Protein AF-A0A366ELB6-F1 (afdb_monomer_lite)

Secondary structure (DSSP, 8-state):
------EEEEEEEEETTEEEEEEEEEESSHHHHHHHHHHHHHHTT--TTTSPPEEEEEEE--

Structure (mmCIF, N/CA/C/O backbone):
data_AF-A0A366ELB6-F1
#
_entry.id   AF-A0A366ELB6-F1
#
loop_
_atom_site.group_PDB
_atom_site.id
_atom_site.type_symbol
_atom_site.label_atom_id
_atom_site.label_alt_id
_atom_site.label_comp_id
_atom_site.label_asym_id
_atom_site.label_entity_id
_atom_site.label_seq_id
_atom_site.pdbx_PDB_ins_code
_atom_site.Cartn_x
_atom_site.Cartn_y
_atom_site.Cartn_z
_atom_site.occupancy
_atom_site.B_iso_or_equiv
_atom_site.auth_seq_id
_atom_site.auth_comp_id
_atom_site.auth_asym_id
_atom_site.auth_atom_id
_atom_site.pdbx_PDB_model_num
ATOM 1 N N . MET A 1 1 ? 22.200 4.938 -27.019 1.00 40.50 1 MET A N 1
ATOM 2 C CA . MET A 1 1 ? 22.098 3.823 -26.059 1.00 40.50 1 MET A CA 1
ATOM 3 C C . MET A 1 1 ? 21.443 4.401 -24.813 1.00 40.50 1 MET A C 1
ATOM 5 O O . MET A 1 1 ? 22.125 5.026 -24.018 1.00 40.50 1 MET A O 1
ATOM 9 N N . THR A 1 2 ? 20.111 4.378 -24.725 1.00 47.16 2 THR A N 1
ATOM 10 C CA . THR A 1 2 ? 19.404 4.828 -23.518 1.00 47.16 2 THR A CA 1
ATOM 11 C C . THR A 1 2 ? 19.517 3.702 -22.505 1.00 47.16 2 THR A C 1
ATOM 13 O O . THR A 1 2 ? 18.922 2.643 -22.695 1.00 47.16 2 THR A O 1
ATOM 16 N N . THR A 1 3 ? 20.343 3.885 -21.482 1.00 49.69 3 THR A N 1
ATOM 17 C CA . THR A 1 3 ? 20.338 3.049 -20.282 1.00 49.69 3 THR A CA 1
ATOM 18 C C . THR A 1 3 ? 18.937 3.144 -19.685 1.00 49.69 3 THR A C 1
ATOM 20 O O . THR A 1 3 ? 18.601 4.111 -19.012 1.00 49.69 3 THR A O 1
ATOM 23 N N . SER A 1 4 ? 18.073 2.186 -20.026 1.00 51.03 4 SER A N 1
ATOM 24 C CA . SER A 1 4 ? 16.800 1.980 -19.342 1.00 51.03 4 SER A CA 1
ATOM 25 C C . SER A 1 4 ? 17.163 1.438 -17.965 1.00 51.03 4 SER A C 1
ATOM 27 O O . SER A 1 4 ? 17.365 0.239 -17.782 1.00 51.03 4 SER A O 1
ATOM 29 N N . SER A 1 5 ? 17.388 2.351 -17.021 1.00 56.94 5 SER A N 1
ATOM 30 C CA . SER A 1 5 ? 17.495 2.025 -15.606 1.00 56.94 5 SER A CA 1
ATOM 31 C C . SER A 1 5 ? 16.107 1.594 -15.159 1.00 56.94 5 SER A C 1
ATOM 33 O O . SER A 1 5 ? 15.307 2.426 -14.740 1.00 56.94 5 SER A O 1
ATOM 35 N N . ARG A 1 6 ? 15.793 0.303 -15.315 1.00 63.50 6 ARG A N 1
ATOM 36 C CA . ARG A 1 6 ? 14.580 -0.271 -14.734 1.00 63.50 6 ARG A CA 1
ATOM 37 C C . ARG A 1 6 ? 14.674 -0.064 -13.232 1.00 63.50 6 ARG A C 1
ATOM 39 O O . ARG A 1 6 ? 15.448 -0.739 -12.564 1.00 63.50 6 ARG A O 1
ATOM 46 N N . LYS A 1 7 ? 13.918 0.899 -12.721 1.00 71.50 7 LYS A N 1
ATOM 47 C CA . LYS A 1 7 ? 13.771 1.081 -11.286 1.00 71.50 7 LYS A CA 1
ATOM 48 C C . LYS A 1 7 ? 12.810 0.014 -10.790 1.00 71.50 7 LYS A C 1
ATOM 50 O O . LYS A 1 7 ? 11.740 -0.202 -11.368 1.00 71.50 7 LYS A O 1
ATOM 55 N N . THR A 1 8 ? 13.232 -0.674 -9.744 1.00 80.56 8 THR A N 1
ATOM 56 C CA . THR A 1 8 ? 12.381 -1.620 -9.044 1.00 80.56 8 THR A CA 1
ATOM 57 C C . THR A 1 8 ? 11.742 -0.872 -7.888 1.00 80.56 8 THR A C 1
ATOM 59 O O . THR A 1 8 ? 12.416 -0.147 -7.163 1.00 80.56 8 THR A O 1
ATOM 62 N N . PHE A 1 9 ? 10.438 -1.021 -7.711 1.00 82.88 9 PHE A N 1
ATOM 63 C CA . PHE A 1 9 ? 9.711 -0.394 -6.616 1.00 82.88 9 PHE A CA 1
ATOM 64 C C . PHE A 1 9 ? 8.943 -1.456 -5.841 1.00 82.88 9 PHE A C 1
ATOM 66 O O . PHE A 1 9 ? 8.332 -2.337 -6.439 1.00 82.88 9 PHE A O 1
ATOM 73 N N . ALA A 1 10 ? 8.927 -1.367 -4.518 1.00 86.62 10 ALA A N 1
ATOM 74 C CA . ALA A 1 10 ? 7.986 -2.093 -3.684 1.00 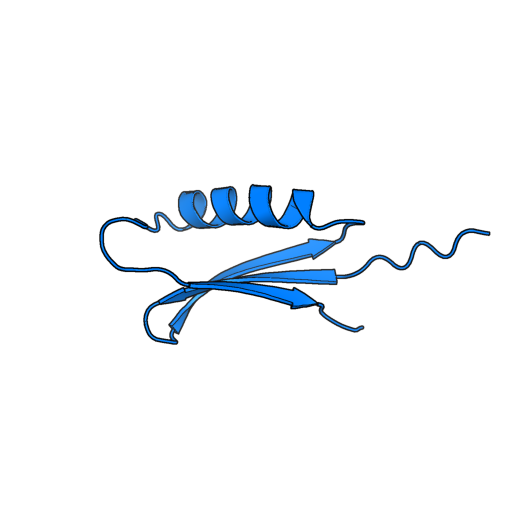86.62 10 ALA A CA 1
ATOM 75 C C . ALA A 1 10 ? 6.796 -1.187 -3.369 1.00 86.62 10 ALA A C 1
ATOM 77 O O . ALA A 1 10 ? 6.969 -0.076 -2.872 1.00 86.62 10 ALA A O 1
ATOM 78 N N . VAL A 1 11 ? 5.587 -1.668 -3.640 1.00 87.25 11 VAL A N 1
ATOM 79 C CA . VAL A 1 11 ? 4.347 -1.051 -3.166 1.00 87.25 11 VAL A CA 1
ATOM 80 C C . VAL A 1 11 ? 3.908 -1.817 -1.935 1.00 87.25 11 VAL A C 1
ATOM 82 O O . VAL A 1 11 ? 3.699 -3.025 -2.015 1.00 87.25 11 VAL A O 1
ATOM 85 N N . ILE A 1 12 ? 3.788 -1.122 -0.810 1.00 89.62 12 ILE A N 1
ATOM 86 C CA . ILE A 1 12 ? 3.504 -1.715 0.494 1.00 89.62 12 ILE A CA 1
ATOM 87 C C . ILE A 1 12 ? 2.248 -1.058 1.066 1.00 89.62 12 ILE A C 1
ATOM 89 O O . ILE A 1 12 ? 2.134 0.172 1.105 1.00 89.62 12 ILE A O 1
AT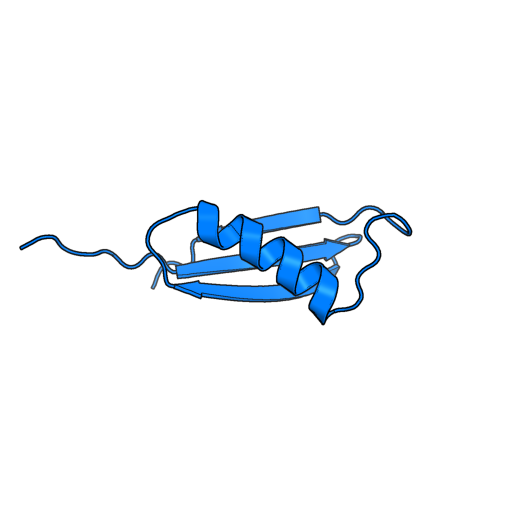OM 93 N N . ILE A 1 13 ? 1.309 -1.892 1.507 1.00 89.62 13 ILE A N 1
ATOM 94 C CA . ILE A 1 13 ? 0.143 -1.492 2.294 1.00 89.62 13 ILE A CA 1
ATOM 95 C C . ILE A 1 13 ? 0.388 -1.942 3.727 1.00 89.62 13 ILE A C 1
ATOM 97 O O . ILE A 1 13 ? 0.641 -3.121 3.976 1.00 89.62 13 ILE A O 1
ATOM 101 N N . GLU A 1 14 ? 0.286 -1.015 4.668 1.00 90.94 14 GLU A N 1
ATOM 102 C CA . GLU A 1 14 ? 0.492 -1.266 6.090 1.00 90.94 14 GLU A CA 1
ATOM 103 C C . GLU A 1 14 ? -0.666 -0.718 6.932 1.00 90.94 14 GLU A C 1
ATOM 105 O O . GLU A 1 14 ? -1.362 0.223 6.545 1.00 90.94 14 GLU A O 1
ATOM 110 N N . ARG A 1 15 ? -0.871 -1.303 8.109 1.00 88.88 15 ARG A N 1
ATOM 111 C CA . ARG A 1 15 ? -1.861 -0.878 9.103 1.00 88.88 15 ARG A CA 1
ATOM 112 C C . ARG A 1 15 ? -1.226 -0.994 10.477 1.00 88.88 15 ARG A C 1
ATOM 114 O O . ARG A 1 15 ? -0.704 -2.049 10.822 1.00 88.88 15 ARG A O 1
ATOM 121 N N . ASN A 1 16 ? -1.225 0.095 11.245 1.00 86.88 16 ASN A N 1
ATOM 122 C CA . ASN A 1 16 ? -0.621 0.147 12.584 1.00 86.88 16 ASN A CA 1
ATOM 123 C C . ASN A 1 16 ? 0.844 -0.353 12.632 1.00 86.88 16 ASN A C 1
ATOM 125 O O . ASN A 1 16 ? 1.268 -0.965 13.609 1.00 86.88 16 ASN A O 1
ATOM 129 N N . GLY A 1 17 ? 1.617 -0.116 11.564 1.00 84.19 17 GLY A N 1
ATOM 130 C CA . GLY A 1 17 ? 3.008 -0.574 11.435 1.00 84.19 17 GLY A CA 1
ATOM 131 C C . GLY A 1 17 ? 3.178 -2.042 11.026 1.00 84.19 17 GLY A C 1
ATOM 132 O O . GLY A 1 17 ? 4.309 -2.514 10.929 1.00 84.19 17 GLY A O 1
ATOM 133 N N . GLN A 1 18 ? 2.086 -2.765 10.766 1.00 87.38 18 GLN A N 1
ATOM 134 C CA . GLN A 1 18 ? 2.110 -4.127 10.242 1.00 87.38 18 GLN A CA 1
ATOM 135 C C . GLN A 1 18 ? 1.889 -4.121 8.726 1.00 87.38 18 GLN A C 1
ATOM 137 O O . GLN A 1 18 ? 0.910 -3.554 8.241 1.00 87.38 18 GLN A O 1
ATOM 142 N N . GLU A 1 19 ? 2.778 -4.775 7.977 1.00 89.50 19 GLU A N 1
ATOM 143 C CA . GLU A 1 19 ? 2.611 -4.988 6.536 1.00 89.50 19 GLU A CA 1
ATOM 144 C C . GLU A 1 19 ? 1.425 -5.932 6.285 1.00 89.50 19 GLU A C 1
ATOM 146 O O . GLU A 1 19 ? 1.389 -7.056 6.788 1.00 89.50 19 GLU A O 1
ATOM 151 N N . LEU A 1 20 ? 0.439 -5.456 5.525 1.00 88.06 20 LEU A N 1
ATOM 152 C CA . LEU A 1 20 ? -0.734 -6.227 5.113 1.00 88.06 20 LEU A CA 1
ATOM 153 C C . LEU A 1 20 ? -0.539 -6.847 3.730 1.00 88.06 20 LEU A C 1
ATOM 155 O O . LEU A 1 20 ? -0.991 -7.962 3.476 1.00 88.06 20 LEU A O 1
ATOM 159 N N . ALA A 1 21 ? 0.108 -6.108 2.831 1.00 88.50 21 ALA A N 1
ATOM 160 C CA . ALA A 1 21 ? 0.339 -6.534 1.463 1.00 88.50 21 ALA A CA 1
ATOM 161 C C . ALA A 1 21 ? 1.568 -5.843 0.874 1.00 88.50 21 ALA A C 1
ATOM 163 O O . ALA A 1 21 ? 1.828 -4.670 1.152 1.00 88.50 21 ALA A O 1
ATOM 164 N N . ARG A 1 22 ? 2.277 -6.558 -0.000 1.00 88.31 22 ARG A N 1
ATOM 165 C CA . ARG A 1 22 ? 3.433 -6.051 -0.735 1.00 88.31 22 ARG A CA 1
ATOM 166 C C . ARG A 1 22 ? 3.453 -6.621 -2.144 1.00 88.31 22 ARG A C 1
ATOM 168 O O . ARG A 1 22 ? 3.275 -7.821 -2.325 1.00 88.31 22 ARG A O 1
ATOM 175 N N . ASP A 1 23 ? 3.735 -5.772 -3.126 1.00 85.88 23 ASP A N 1
ATOM 176 C CA . ASP A 1 23 ? 4.021 -6.195 -4.499 1.00 85.88 23 ASP A CA 1
ATOM 177 C C . ASP A 1 23 ? 5.263 -5.478 -5.033 1.00 85.88 23 ASP A C 1
ATOM 179 O O . ASP A 1 23 ? 5.589 -4.365 -4.608 1.00 85.88 23 ASP A O 1
ATOM 183 N N . ILE A 1 24 ? 5.964 -6.126 -5.961 1.00 83.75 24 ILE A N 1
ATOM 184 C CA . ILE A 1 24 ? 7.167 -5.589 -6.596 1.00 83.75 24 ILE A CA 1
ATOM 185 C C . ILE A 1 24 ? 6.841 -5.189 -8.030 1.00 83.75 24 ILE A C 1
ATOM 187 O O . ILE A 1 24 ? 6.376 -5.982 -8.850 1.00 83.75 24 ILE A O 1
ATOM 191 N N . LEU A 1 25 ? 7.146 -3.939 -8.343 1.00 78.94 25 LEU A N 1
ATOM 192 C CA . LEU A 1 25 ? 7.011 -3.354 -9.657 1.00 78.94 25 LEU A CA 1
ATOM 193 C C . LEU A 1 25 ? 8.357 -3.190 -10.324 1.00 78.94 25 LEU A C 1
ATOM 195 O O . LEU A 1 25 ? 9.291 -2.649 -9.744 1.00 78.94 25 LEU A O 1
ATOM 199 N N . HIS A 1 26 ? 8.399 -3.597 -11.584 1.00 74.31 26 HIS A N 1
ATOM 200 C CA . HIS A 1 26 ? 9.515 -3.352 -12.478 1.00 74.31 26 HIS A CA 1
ATOM 201 C C . HIS A 1 26 ? 8.969 -2.498 -13.622 1.00 74.31 26 HIS A C 1
ATOM 203 O O . HIS A 1 26 ? 8.176 -2.993 -14.423 1.00 74.31 26 HIS A O 1
ATOM 209 N N . GLY A 1 27 ? 9.322 -1.213 -13.674 1.00 66.69 27 GLY A N 1
ATOM 210 C CA . GLY A 1 27 ? 8.737 -0.298 -14.657 1.00 66.69 27 GLY A CA 1
ATOM 211 C C . GLY A 1 27 ? 9.270 1.130 -14.581 1.00 66.69 27 GLY A C 1
ATOM 212 O O . GLY A 1 27 ? 9.972 1.502 -13.645 1.00 66.69 27 GLY A O 1
ATOM 213 N N . ASP A 1 28 ? 8.930 1.930 -15.591 1.00 59.88 28 ASP A N 1
ATOM 214 C CA . ASP A 1 28 ? 9.498 3.265 -15.836 1.00 59.88 28 ASP A CA 1
ATOM 215 C C . ASP A 1 28 ? 8.715 4.431 -15.176 1.00 59.88 28 ASP A C 1
ATOM 217 O O . ASP A 1 28 ? 8.986 5.596 -15.467 1.00 59.88 28 ASP A O 1
ATOM 221 N N . GLY A 1 29 ? 7.755 4.199 -14.265 1.00 57.56 29 GLY A N 1
ATOM 222 C CA . GLY A 1 29 ? 7.067 5.335 -13.630 1.00 57.56 29 GLY A CA 1
ATOM 223 C C . GLY A 1 29 ? 6.015 5.051 -12.554 1.00 57.56 29 GLY A C 1
ATOM 224 O O . GLY A 1 29 ? 5.485 3.954 -12.412 1.00 57.56 29 GLY A O 1
ATOM 225 N N . GLY A 1 30 ? 5.661 6.105 -11.806 1.00 60.47 30 GLY A N 1
ATOM 226 C CA . GLY A 1 30 ? 4.733 6.058 -10.663 1.00 60.47 30 GLY A CA 1
ATOM 227 C C . GLY A 1 30 ? 3.251 5.811 -10.994 1.00 60.47 30 GLY A C 1
ATOM 228 O O . GLY A 1 30 ? 2.461 5.557 -10.084 1.00 60.47 30 GLY A O 1
ATOM 229 N N . ALA A 1 31 ? 2.850 5.850 -12.271 1.00 65.75 31 ALA A N 1
ATOM 230 C CA . ALA A 1 31 ? 1.481 5.520 -12.687 1.00 65.75 31 ALA A CA 1
ATOM 231 C C . ALA A 1 31 ? 1.155 4.025 -12.492 1.00 65.75 31 ALA A C 1
ATOM 233 O O . ALA A 1 31 ? 0.034 3.674 -12.103 1.00 65.75 31 ALA A O 1
ATOM 234 N N . ASP A 1 32 ? 2.155 3.159 -12.669 1.00 72.06 32 ASP A N 1
ATOM 235 C CA . ASP A 1 32 ? 2.023 1.716 -12.459 1.00 72.06 32 ASP A CA 1
ATOM 236 C C . ASP A 1 32 ? 1.868 1.390 -10.968 1.00 72.06 32 ASP A C 1
ATOM 238 O O . ASP A 1 32 ? 1.077 0.523 -10.595 1.00 72.06 32 ASP A O 1
ATO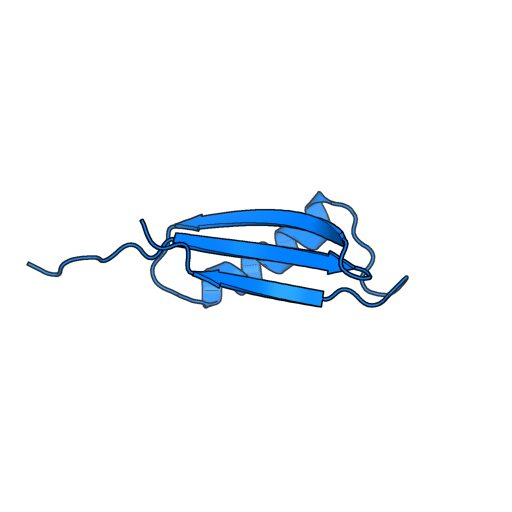M 242 N N . ALA A 1 33 ? 2.531 2.162 -10.099 1.00 70.88 33 ALA A N 1
ATOM 243 C CA . ALA A 1 33 ? 2.468 1.991 -8.650 1.00 70.88 33 ALA A CA 1
ATOM 244 C C . ALA A 1 33 ? 1.071 2.229 -8.072 1.00 70.88 33 ALA A C 1
ATOM 246 O O . ALA A 1 33 ? 0.589 1.433 -7.265 1.00 70.88 33 ALA A O 1
ATOM 247 N N . ARG A 1 34 ? 0.368 3.276 -8.522 1.00 73.50 34 ARG A N 1
ATOM 248 C CA . ARG A 1 34 ? -0.995 3.560 -8.046 1.00 73.50 34 ARG A CA 1
ATOM 249 C C . ARG A 1 34 ? -2.004 2.506 -8.506 1.00 73.50 34 ARG A C 1
ATOM 251 O O . ARG A 1 34 ? -2.861 2.097 -7.723 1.00 73.50 34 ARG A O 1
ATOM 258 N N . SER A 1 35 ? -1.902 2.065 -9.759 1.00 79.06 35 SER A N 1
ATOM 259 C CA . SER A 1 35 ? -2.776 1.016 -10.303 1.00 79.06 35 SER A CA 1
ATOM 260 C C . SER A 1 35 ? -2.591 -0.301 -9.548 1.00 79.06 35 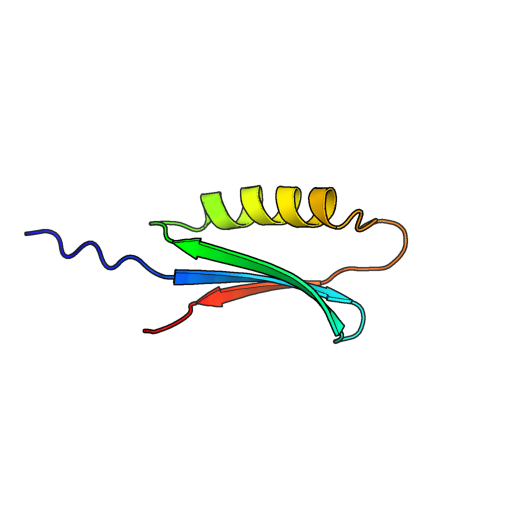SER A C 1
ATOM 262 O O . SER A 1 35 ? -3.563 -0.970 -9.198 1.00 79.06 35 SER A O 1
ATOM 264 N N . LYS A 1 36 ? -1.345 -0.627 -9.206 1.00 79.94 36 LYS A N 1
ATOM 265 C CA . LYS A 1 36 ? -0.996 -1.801 -8.408 1.00 79.94 36 LYS A CA 1
ATOM 266 C C . LYS A 1 36 ? -1.430 -1.721 -6.962 1.00 79.94 36 LYS A C 1
ATOM 268 O O . LYS A 1 36 ? -1.861 -2.728 -6.418 1.00 79.94 36 LYS A O 1
ATOM 273 N N . LEU A 1 37 ? -1.411 -0.534 -6.368 1.00 80.69 37 LEU A N 1
ATOM 274 C CA . LEU A 1 37 ? -1.928 -0.344 -5.021 1.00 80.69 37 LEU A CA 1
ATOM 275 C C . LEU A 1 37 ? -3.419 -0.700 -4.933 1.00 80.69 37 LEU A C 1
ATOM 277 O O . LEU A 1 37 ? -3.825 -1.454 -4.057 1.00 80.69 37 LEU A O 1
ATOM 281 N N . MET A 1 38 ? -4.222 -0.243 -5.899 1.00 80.19 38 MET A N 1
ATOM 282 C CA . MET A 1 38 ? -5.636 -0.629 -6.008 1.00 80.19 38 MET A CA 1
ATOM 283 C C . MET A 1 38 ? -5.807 -2.143 -6.207 1.00 80.19 38 MET A C 1
ATOM 285 O O . MET A 1 38 ? -6.721 -2.744 -5.642 1.00 80.19 38 MET A O 1
ATOM 289 N N . GLN A 1 39 ? -4.927 -2.778 -6.992 1.00 83.88 39 GLN A N 1
ATOM 290 C CA . GLN A 1 39 ? -4.939 -4.234 -7.151 1.00 83.88 39 GLN A CA 1
ATOM 291 C C . GLN A 1 39 ? -4.603 -4.960 -5.848 1.00 83.88 39 GLN A C 1
ATOM 293 O O . GLN A 1 39 ? -5.281 -5.931 -5.541 1.00 83.88 39 GLN A O 1
ATOM 298 N N . LEU A 1 40 ? -3.614 -4.493 -5.084 1.00 84.50 40 LEU A N 1
ATOM 299 C CA . LEU A 1 40 ? -3.226 -5.073 -3.799 1.00 84.50 40 LEU A CA 1
ATOM 300 C C . LEU A 1 40 ? -4.361 -4.990 -2.776 1.00 84.50 40 LEU A C 1
ATOM 302 O O . LEU A 1 40 ? -4.699 -6.004 -2.175 1.00 84.50 40 LEU A O 1
ATOM 306 N N . VAL A 1 41 ? -5.003 -3.822 -2.644 1.00 84.19 41 VAL A N 1
ATOM 307 C CA . VAL A 1 41 ? -6.185 -3.643 -1.779 1.00 84.19 41 VAL A CA 1
ATOM 308 C C . VAL A 1 41 ? -7.256 -4.676 -2.128 1.00 84.19 41 VAL A C 1
ATOM 310 O O . VAL A 1 41 ? -7.785 -5.352 -1.252 1.00 84.19 41 VAL A O 1
ATOM 313 N N . ARG A 1 42 ? -7.534 -4.852 -3.425 1.00 85.44 42 ARG A N 1
ATOM 314 C CA . ARG A 1 42 ? -8.546 -5.801 -3.896 1.00 85.44 42 ARG A CA 1
ATOM 315 C C . ARG A 1 42 ? -8.132 -7.265 -3.728 1.00 85.44 42 ARG A C 1
ATOM 317 O O . ARG A 1 42 ? -8.982 -8.087 -3.418 1.00 85.44 42 ARG A O 1
ATOM 324 N N . GLN A 1 43 ? -6.869 -7.605 -3.980 1.00 86.19 43 GLN A N 1
ATOM 325 C CA . GLN A 1 43 ? -6.358 -8.978 -3.890 1.00 86.19 43 GLN A CA 1
ATOM 326 C C . GLN A 1 43 ? -6.301 -9.482 -2.453 1.00 86.19 43 GLN A C 1
ATOM 328 O O . GLN A 1 43 ? -6.567 -10.653 -2.215 1.00 86.19 43 GLN A O 1
ATOM 333 N N . HIS A 1 44 ? -5.958 -8.601 -1.519 1.00 84.75 44 HIS A N 1
ATOM 334 C CA . HIS A 1 44 ? -5.842 -8.930 -0.103 1.00 84.75 44 HIS A CA 1
ATOM 335 C C . HIS A 1 44 ? -7.131 -8.651 0.680 1.00 84.75 44 HIS A C 1
ATOM 337 O O . HIS A 1 44 ? -7.103 -8.691 1.905 1.00 84.75 44 HIS A O 1
ATOM 343 N N . GLU A 1 45 ? -8.235 -8.345 -0.017 1.00 84.94 45 G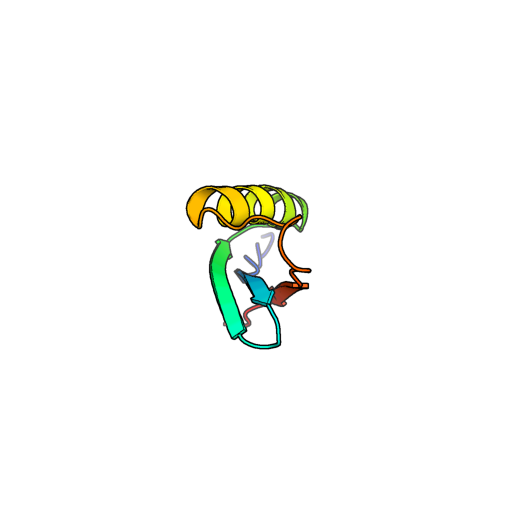LU A N 1
ATOM 344 C CA . GLU A 1 45 ? -9.541 -8.022 0.581 1.00 84.94 45 GLU A CA 1
ATOM 345 C C . GLU A 1 45 ? -9.431 -6.974 1.702 1.00 84.94 45 GLU A C 1
ATOM 347 O O . GLU A 1 45 ? -10.121 -7.026 2.718 1.00 84.94 45 GLU A O 1
ATOM 352 N N . ILE A 1 46 ? -8.526 -6.009 1.516 1.00 83.31 46 ILE A N 1
ATOM 353 C CA . ILE A 1 46 ? -8.279 -4.951 2.488 1.00 83.31 46 ILE A CA 1
ATOM 354 C C . ILE A 1 46 ? -9.425 -3.959 2.366 1.00 83.31 46 ILE A C 1
ATOM 356 O O . ILE A 1 46 ? -9.587 -3.327 1.323 1.00 83.31 46 ILE A O 1
ATOM 360 N N . ASP A 1 47 ? -10.199 -3.793 3.433 1.00 82.00 47 ASP A N 1
ATOM 361 C CA . ASP A 1 47 ? -11.179 -2.718 3.515 1.00 82.00 47 ASP A CA 1
ATOM 362 C C . ASP A 1 47 ? -10.480 -1.421 3.971 1.00 82.00 47 ASP A C 1
ATOM 364 O O . ASP A 1 47 ? -10.023 -1.340 5.119 1.00 82.00 47 ASP A O 1
ATOM 368 N N . PRO A 1 48 ? -10.347 -0.404 3.095 1.00 72.94 48 PRO A N 1
ATOM 369 C CA . PRO A 1 48 ? -9.749 0.876 3.460 1.00 72.94 48 PRO A CA 1
ATOM 370 C C . PRO A 1 48 ? -10.673 1.743 4.330 1.00 72.94 48 PRO A C 1
ATOM 372 O O . PRO A 1 48 ? -10.224 2.775 4.828 1.00 72.94 48 PRO A O 1
ATOM 375 N N . PHE A 1 49 ? -11.950 1.373 4.481 1.00 80.25 49 PHE A N 1
ATOM 376 C CA . PHE A 1 49 ? -12.941 2.100 5.277 1.00 80.25 49 PHE A CA 1
ATOM 377 C C . PHE A 1 49 ? -13.110 1.535 6.691 1.00 80.25 49 PHE A C 1
ATOM 379 O O . PHE A 1 49 ? -13.591 2.260 7.559 1.00 80.25 49 PHE A O 1
ATOM 386 N N . ASP A 1 50 ? -12.709 0.283 6.922 1.00 83.06 50 ASP A N 1
ATOM 387 C CA . ASP A 1 50 ? -12.766 -0.376 8.233 1.00 83.06 50 ASP A CA 1
ATOM 388 C C . ASP A 1 50 ? -11.739 0.222 9.209 1.00 83.06 50 ASP A C 1
ATOM 390 O O . ASP A 1 50 ? -12.078 0.663 10.305 1.00 83.06 50 ASP A O 1
ATOM 394 N N . GLU A 1 51 ? -10.480 0.338 8.777 1.00 81.81 51 GLU A N 1
ATOM 395 C CA . GLU A 1 51 ? -9.423 0.989 9.554 1.00 81.81 51 GLU A CA 1
ATOM 396 C C . GLU A 1 51 ? -8.412 1.674 8.616 1.00 81.81 51 GLU A C 1
ATOM 398 O O . GLU A 1 51 ? -8.134 1.132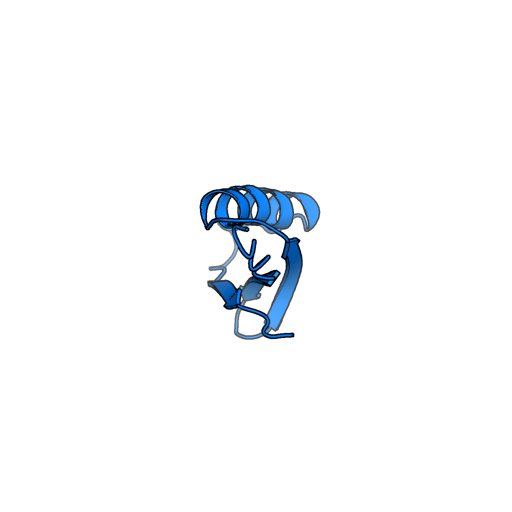 7.536 1.00 81.81 51 GLU A O 1
ATOM 403 N N . PRO A 1 52 ? -7.840 2.842 8.991 1.00 83.12 52 PRO A N 1
ATOM 404 C CA . PRO A 1 52 ? -6.908 3.566 8.137 1.00 83.12 52 PRO A CA 1
ATOM 405 C C . PRO A 1 52 ? -5.730 2.696 7.703 1.00 83.12 52 PRO A C 1
ATOM 407 O O . PRO A 1 52 ? -5.005 2.129 8.523 1.00 83.12 52 PRO A O 1
ATOM 410 N N . ILE A 1 53 ? -5.521 2.625 6.393 1.00 86.31 53 ILE A N 1
ATOM 411 C CA . ILE A 1 53 ? -4.359 1.972 5.799 1.00 86.31 53 ILE A CA 1
ATOM 412 C C . ILE A 1 53 ? -3.355 3.023 5.337 1.00 86.31 53 ILE A C 1
ATOM 414 O O . ILE A 1 53 ? -3.715 4.065 4.786 1.00 86.31 53 ILE A O 1
ATOM 418 N N . HIS A 1 54 ? -2.080 2.730 5.539 1.00 87.44 54 HIS A N 1
ATOM 419 C CA . HIS A 1 54 ? -0.973 3.518 5.033 1.00 87.44 54 HIS A CA 1
ATOM 420 C C . HIS A 1 54 ? -0.383 2.835 3.807 1.00 87.44 54 HIS A C 1
ATOM 422 O O . HIS A 1 54 ? -0.320 1.613 3.697 1.00 87.44 54 HIS A O 1
ATOM 428 N N . CYS A 1 55 ? -0.001 3.659 2.844 1.00 85.12 55 CYS A N 1
ATOM 429 C CA . CYS A 1 55 ? 0.471 3.230 1.543 1.00 85.12 55 CYS A CA 1
ATOM 430 C C . CYS A 1 55 ? 1.842 3.846 1.327 1.00 85.12 55 CYS A C 1
ATOM 432 O O . CYS A 1 55 ? 1.955 5.074 1.286 1.00 85.12 55 CYS A O 1
ATOM 434 N N . ARG A 1 56 ? 2.869 3.014 1.172 1.00 84.69 56 ARG A N 1
ATOM 435 C CA . ARG A 1 56 ? 4.229 3.479 0.901 1.00 84.69 56 ARG A CA 1
ATOM 436 C C . ARG A 1 56 ? 4.796 2.812 -0.343 1.00 84.69 56 ARG A C 1
ATOM 438 O O . ARG A 1 56 ? 4.505 1.654 -0.637 1.00 84.69 56 ARG A O 1
ATOM 445 N N . ILE A 1 57 ? 5.573 3.584 -1.094 1.00 82.19 57 ILE A N 1
ATOM 446 C CA . ILE A 1 57 ? 6.307 3.110 -2.264 1.00 82.19 57 ILE A CA 1
ATOM 447 C C . ILE A 1 57 ? 7.785 3.261 -1.930 1.00 82.19 57 ILE A C 1
ATOM 449 O O . ILE A 1 57 ? 8.243 4.371 -1.666 1.00 82.19 57 ILE A O 1
ATOM 453 N N . GLU A 1 58 ? 8.515 2.155 -1.929 1.00 85.44 58 GLU A N 1
ATOM 454 C CA . GLU A 1 58 ? 9.957 2.128 -1.699 1.00 85.44 58 GLU A CA 1
ATOM 455 C C . GLU A 1 58 ? 10.670 1.831 -3.018 1.00 85.44 58 GLU A C 1
ATOM 457 O O . GLU A 1 58 ? 10.333 0.864 -3.697 1.00 85.44 58 GLU A O 1
ATOM 462 N N . GLU A 1 59 ? 11.647 2.653 -3.404 1.00 82.75 59 GLU A N 1
ATOM 463 C CA . GLU A 1 59 ? 12.552 2.308 -4.506 1.00 82.75 59 GLU A CA 1
ATOM 464 C C . GLU A 1 59 ? 13.538 1.247 -4.001 1.00 82.75 59 GLU A C 1
ATOM 466 O O . GLU A 1 59 ? 14.273 1.472 -3.040 1.00 82.75 59 GLU A O 1
ATOM 471 N N . LEU A 1 60 ? 13.516 0.072 -4.626 1.00 78.75 60 LEU A N 1
ATOM 472 C CA . LEU A 1 60 ? 14.461 -1.003 -4.376 1.00 78.75 60 LEU A CA 1
ATOM 473 C C . LEU A 1 60 ? 15.678 -0.766 -5.273 1.00 78.75 60 LEU A C 1
ATOM 475 O O . LEU A 1 60 ? 15.612 -0.965 -6.488 1.00 78.75 60 LEU A O 1
ATOM 479 N N . SER A 1 61 ? 16.774 -0.316 -4.668 1.00 68.25 61 SER A N 1
ATOM 480 C CA . SER A 1 61 ? 18.089 -0.334 -5.311 1.00 68.25 61 SER A CA 1
ATOM 481 C C . SER A 1 61 ? 18.547 -1.785 -5.491 1.00 68.25 61 SER A C 1
ATOM 483 O O . SER A 1 61 ? 18.340 -2.594 -4.584 1.00 68.25 61 SER A O 1
ATOM 485 N N . GLU A 1 62 ? 19.132 -2.102 -6.653 1.00 58.88 62 GLU A N 1
ATOM 486 C CA . GLU A 1 62 ? 19.792 -3.397 -6.916 1.00 58.88 62 GLU A CA 1
ATOM 487 C C . GLU A 1 62 ? 20.891 -3.723 -5.893 1.00 58.88 62 GLU A C 1
ATOM 489 O O . GLU A 1 62 ? 21.615 -2.787 -5.471 1.00 58.88 62 GLU A O 1
#

Foldseek 3Di:
DPPPPFWKKKKFKDDPNHTQDIDIDGDDDDVVNVVVNVVRCVVSVPDCVVGPIDIDMGTDDD

pLDDT: mean 77.73, std 11.93, range [40.5, 90.94]

Organism: NCBI:txid1473586

Sequence (62 aa):
MTTSSRKTFAVIIERNGQELARDILHGDGGADARSKLMQLVRQHEIDPFDEPIHCRIEELSE

Radius of gyration: 13.04 Å; chains: 1; bounding box: 35×15×39 Å